Protein AF-A0A7C1F050-F1 (afdb_monomer)

Structure (mmCIF, N/CA/C/O backbone):
data_AF-A0A7C1F050-F1
#
_entry.id   AF-A0A7C1F050-F1
#
loop_
_atom_site.group_PDB
_atom_site.id
_atom_site.type_symbol
_atom_site.label_atom_id
_atom_site.label_alt_id
_atom_site.label_comp_id
_atom_site.label_asym_id
_atom_site.label_entity_id
_atom_site.label_seq_id
_atom_site.pdbx_PDB_ins_code
_atom_site.Cartn_x
_atom_site.Cartn_y
_atom_site.Cartn_z
_atom_site.occupancy
_atom_site.B_iso_or_equiv
_atom_site.auth_seq_id
_atom_site.auth_comp_id
_atom_site.auth_asym_id
_atom_site.auth_atom_id
_atom_site.pdbx_PDB_model_num
ATOM 1 N N . MET A 1 1 ? -32.553 21.208 35.602 1.00 58.91 1 MET A N 1
ATOM 2 C CA . MET A 1 1 ? -31.747 19.990 35.834 1.00 58.91 1 MET A CA 1
ATOM 3 C C . MET A 1 1 ? -31.041 19.634 34.533 1.00 58.91 1 MET A C 1
ATOM 5 O O . MET A 1 1 ? -31.745 19.395 33.560 1.00 58.91 1 MET A O 1
ATOM 9 N N . PRO A 1 2 ? -29.702 19.672 34.461 1.00 58.50 2 PRO A N 1
ATOM 10 C CA . PRO A 1 2 ? -28.977 19.231 33.275 1.00 58.50 2 PRO A CA 1
ATOM 11 C C . PRO A 1 2 ? -29.021 17.699 33.186 1.00 58.50 2 PRO A C 1
ATOM 13 O O . PRO A 1 2 ? -28.611 17.001 34.110 1.00 58.50 2 PRO A O 1
ATOM 16 N N . THR A 1 3 ? -29.563 17.180 32.087 1.00 63.25 3 THR A N 1
ATOM 17 C CA . THR A 1 3 ? -29.571 15.752 31.752 1.00 63.25 3 THR A CA 1
ATOM 18 C C . THR A 1 3 ? -28.146 15.292 31.466 1.00 63.25 3 THR A C 1
ATOM 20 O O . THR A 1 3 ? -27.503 15.799 30.547 1.00 63.25 3 THR A O 1
ATOM 23 N N . ALA A 1 4 ? -27.646 14.343 32.259 1.00 62.81 4 ALA A N 1
ATOM 24 C CA . ALA A 1 4 ? -26.341 13.733 32.046 1.00 62.81 4 ALA A CA 1
ATOM 25 C C . ALA A 1 4 ? -26.327 13.026 30.680 1.00 62.81 4 ALA A C 1
ATOM 27 O O . ALA A 1 4 ? -27.068 12.070 30.456 1.00 62.81 4 ALA A O 1
ATOM 28 N N . VAL A 1 5 ? -25.492 13.511 29.762 1.00 62.34 5 VAL A N 1
ATOM 29 C CA . VAL A 1 5 ? -25.225 12.841 28.487 1.00 62.34 5 VAL A CA 1
ATOM 30 C C . VAL A 1 5 ? -24.391 11.605 28.803 1.00 62.34 5 VAL A C 1
ATOM 32 O O . VAL A 1 5 ? -23.236 11.717 29.216 1.00 62.34 5 VAL A O 1
ATOM 35 N N . SER A 1 6 ? -24.984 10.421 28.667 1.00 56.00 6 SER A N 1
ATOM 36 C CA . SER A 1 6 ? -24.263 9.161 28.836 1.00 56.00 6 SER A CA 1
ATOM 37 C C . SER A 1 6 ? -23.118 9.087 27.814 1.00 56.00 6 SER A C 1
ATOM 39 O O . SER A 1 6 ? -23.359 9.329 26.628 1.00 56.00 6 SER A O 1
ATOM 41 N N . PRO A 1 7 ? -21.876 8.778 28.229 1.00 54.59 7 PRO A N 1
ATOM 42 C CA . PRO A 1 7 ? -20.753 8.689 27.306 1.00 54.59 7 PRO A CA 1
ATOM 43 C C . PRO A 1 7 ? -21.022 7.579 26.289 1.00 54.59 7 PRO A C 1
ATOM 45 O O . PRO A 1 7 ? -21.293 6.438 26.664 1.00 54.59 7 PRO A O 1
ATOM 48 N N . SER A 1 8 ? -20.955 7.912 24.998 1.00 52.78 8 SER A N 1
ATOM 49 C CA . SER A 1 8 ? -21.068 6.919 23.937 1.00 52.78 8 SER A CA 1
ATOM 50 C C . SER A 1 8 ? -19.919 5.921 24.076 1.00 52.78 8 SER A C 1
ATOM 52 O O . SER A 1 8 ? -18.735 6.255 23.974 1.00 52.78 8 SER A O 1
ATOM 54 N N . THR A 1 9 ? -20.262 4.670 24.362 1.00 52.19 9 THR A N 1
ATOM 55 C CA . THR A 1 9 ? -19.317 3.561 24.417 1.00 52.19 9 THR A CA 1
ATOM 56 C C . THR A 1 9 ? -18.814 3.291 23.002 1.00 52.19 9 THR A C 1
ATOM 58 O O . THR A 1 9 ? -19.411 2.544 22.230 1.00 52.19 9 THR A O 1
ATOM 61 N N . SER A 1 10 ? -17.700 3.939 22.647 1.00 56.09 10 SER A N 1
ATOM 62 C CA . SER A 1 10 ? -16.918 3.633 21.447 1.00 56.09 10 SER A CA 1
ATOM 63 C C . SER A 1 10 ? -16.545 2.151 21.483 1.00 56.09 10 SER A C 1
ATOM 65 O O . SER A 1 10 ? -15.637 1.727 22.205 1.00 56.09 10 SER A O 1
ATOM 67 N N . THR A 1 11 ? -17.329 1.338 20.778 1.00 64.94 11 THR A N 1
ATOM 68 C CA . THR A 1 11 ? -17.182 -0.113 20.793 1.00 64.94 11 THR A CA 1
ATOM 69 C C . THR A 1 11 ? -16.003 -0.444 19.895 1.00 64.94 11 THR A C 1
A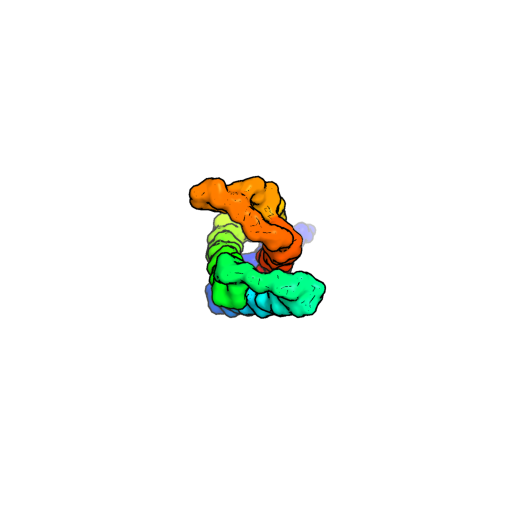TOM 71 O O . THR A 1 11 ? -16.041 -0.228 18.686 1.00 64.94 11 THR A O 1
ATOM 74 N N . ARG A 1 12 ? -14.909 -0.900 20.508 1.00 69.50 12 ARG A N 1
ATOM 75 C CA . ARG A 1 12 ? -13.676 -1.268 19.803 1.00 69.50 12 ARG A CA 1
ATOM 76 C C . ARG A 1 12 ? -13.992 -2.313 18.719 1.00 69.50 12 ARG A C 1
ATOM 78 O O . ARG A 1 12 ? -14.773 -3.224 19.003 1.00 69.50 12 ARG A O 1
ATOM 85 N N . PRO A 1 13 ? -13.371 -2.247 17.527 1.00 76.62 13 PRO A N 1
ATOM 86 C CA . PRO A 1 13 ? -13.618 -3.235 16.484 1.00 76.62 13 PRO A CA 1
ATOM 87 C C . PRO A 1 13 ? -13.277 -4.649 16.965 1.00 76.62 13 PRO A C 1
ATOM 89 O O . PRO A 1 13 ? -12.245 -4.877 17.611 1.00 76.62 13 PRO A O 1
ATOM 92 N N . ALA A 1 14 ? -14.152 -5.602 16.652 1.00 84.62 14 ALA A N 1
ATOM 93 C CA . ALA A 1 14 ? -13.928 -7.009 16.950 1.00 84.62 14 ALA A CA 1
ATOM 94 C C . ALA A 1 14 ? -12.784 -7.569 16.086 1.00 84.62 14 ALA A C 1
ATOM 96 O O . ALA A 1 14 ? -12.592 -7.166 14.937 1.00 84.62 14 ALA A O 1
ATOM 97 N N . LEU A 1 15 ? -12.012 -8.509 16.638 1.00 85.00 15 LEU A N 1
ATOM 98 C CA . LEU A 1 15 ? -10.801 -9.032 15.992 1.00 85.00 15 LEU A CA 1
ATOM 99 C C . LEU A 1 15 ? -11.097 -9.716 14.646 1.00 85.00 15 LEU A C 1
ATOM 101 O O . LEU A 1 15 ? -10.322 -9.580 13.704 1.00 85.00 15 LEU A O 1
ATOM 105 N N . ASN A 1 16 ? -12.249 -10.379 14.524 1.00 87.38 16 ASN A N 1
ATOM 106 C CA . ASN A 1 16 ? -12.718 -10.970 13.270 1.00 87.38 16 ASN A CA 1
ATOM 107 C C . ASN A 1 16 ? -12.984 -9.915 12.181 1.00 87.38 16 ASN A C 1
ATOM 109 O O . ASN A 1 16 ? -12.579 -10.118 11.042 1.00 87.38 16 ASN A O 1
ATOM 113 N N . LYS A 1 17 ? -13.599 -8.774 12.522 1.00 87.38 17 LYS A N 1
ATOM 114 C CA . LYS A 1 17 ? -13.822 -7.667 11.578 1.00 87.38 17 LYS A CA 1
ATOM 115 C C . LYS A 1 17 ? -12.506 -7.099 11.065 1.00 87.38 17 LYS A C 1
ATOM 117 O O . LYS A 1 17 ? -12.361 -6.862 9.872 1.00 87.38 17 LYS A O 1
ATOM 122 N N . ILE A 1 18 ? -11.531 -6.937 11.957 1.00 87.69 18 ILE A N 1
ATOM 123 C CA . ILE A 1 18 ? -10.190 -6.467 11.598 1.00 87.69 18 ILE A CA 1
ATOM 124 C C . ILE A 1 18 ? -9.505 -7.450 10.653 1.00 87.69 18 ILE A C 1
ATOM 126 O O . ILE A 1 18 ? -8.992 -7.034 9.617 1.00 87.69 18 ILE A O 1
ATOM 130 N N . ALA A 1 19 ? -9.521 -8.743 10.984 1.00 90.81 19 ALA A N 1
ATOM 131 C CA . ALA A 1 19 ? -8.908 -9.774 10.157 1.00 90.81 19 ALA A CA 1
ATOM 132 C C . ALA A 1 19 ? -9.547 -9.825 8.761 1.00 90.81 19 ALA A C 1
ATOM 134 O O . ALA A 1 19 ? -8.841 -9.734 7.760 1.00 90.81 19 ALA A O 1
ATOM 135 N N . ILE A 1 20 ? -10.880 -9.889 8.687 1.00 92.38 20 ILE A N 1
ATOM 136 C CA . ILE A 1 20 ? -11.615 -9.949 7.417 1.00 92.38 20 ILE A CA 1
ATOM 137 C C . ILE A 1 20 ? -11.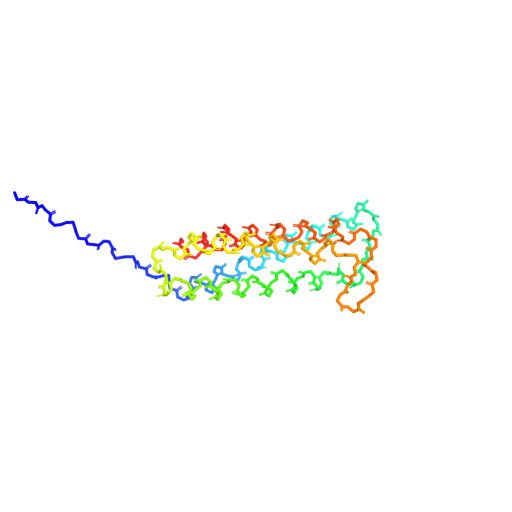404 -8.666 6.605 1.00 92.38 20 ILE A C 1
ATOM 139 O O . ILE A 1 20 ? -11.049 -8.743 5.432 1.00 92.38 20 ILE A O 1
ATOM 143 N N . GLY A 1 21 ? -11.549 -7.489 7.222 1.00 91.88 21 GLY A N 1
ATOM 144 C CA . GLY A 1 21 ? -11.351 -6.206 6.544 1.00 91.88 21 GLY A CA 1
ATOM 145 C C . GLY A 1 21 ? -9.929 -6.034 6.007 1.00 91.88 21 GLY A C 1
ATOM 146 O O . GLY A 1 21 ? -9.747 -5.568 4.884 1.00 91.88 21 GLY A O 1
ATOM 147 N N . THR A 1 22 ? -8.925 -6.490 6.763 1.00 93.62 22 THR A N 1
ATOM 148 C CA . THR A 1 22 ? -7.519 -6.481 6.331 1.00 93.62 22 THR A CA 1
ATOM 149 C C . THR A 1 22 ? -7.296 -7.408 5.138 1.00 93.62 22 THR A C 1
ATOM 151 O O . THR A 1 22 ? -6.666 -7.003 4.165 1.00 93.62 22 THR A O 1
ATOM 154 N N . LEU A 1 23 ? -7.833 -8.631 5.176 1.00 95.19 23 LEU A N 1
ATOM 155 C CA . LEU A 1 23 ? -7.700 -9.589 4.074 1.00 95.19 23 LEU A CA 1
ATOM 156 C C . LEU A 1 23 ? -8.399 -9.104 2.800 1.00 95.19 23 LEU A C 1
ATOM 158 O O . LEU A 1 23 ? -7.841 -9.241 1.714 1.00 95.19 23 LEU A O 1
ATOM 162 N N . ILE A 1 24 ? -9.580 -8.491 2.927 1.00 94.62 24 ILE A N 1
ATOM 163 C CA . ILE A 1 24 ? -10.292 -7.882 1.796 1.00 94.62 24 ILE A CA 1
ATOM 164 C C . ILE A 1 24 ? -9.459 -6.743 1.200 1.00 94.62 24 ILE A C 1
ATOM 166 O O . ILE A 1 24 ? -9.238 -6.724 -0.009 1.00 94.62 24 ILE A O 1
ATOM 170 N N . ALA A 1 25 ? -8.954 -5.821 2.025 1.00 95.00 25 ALA A N 1
ATOM 171 C CA . ALA A 1 25 ? -8.125 -4.714 1.551 1.00 95.00 25 ALA A CA 1
ATOM 172 C C . ALA A 1 25 ? -6.828 -5.206 0.882 1.00 95.00 25 ALA A C 1
ATOM 174 O O . ALA A 1 25 ? -6.448 -4.695 -0.171 1.00 95.00 25 ALA A O 1
ATOM 175 N N . ALA A 1 26 ? -6.174 -6.223 1.451 1.00 95.56 26 ALA A N 1
ATOM 176 C CA . ALA A 1 26 ? -4.954 -6.815 0.905 1.00 95.56 26 ALA A CA 1
ATOM 177 C C . ALA A 1 26 ? -5.207 -7.531 -0.427 1.00 95.56 26 ALA A C 1
ATOM 179 O O . ALA A 1 26 ? -4.448 -7.350 -1.381 1.00 95.56 26 ALA A O 1
ATOM 180 N N . GLY A 1 27 ? -6.306 -8.284 -0.521 1.00 96.12 27 GLY A N 1
ATOM 181 C CA . GLY A 1 27 ? -6.746 -8.912 -1.764 1.00 96.12 27 GLY A CA 1
ATOM 182 C C . GLY A 1 27 ? -7.068 -7.882 -2.847 1.00 96.12 27 GLY A C 1
ATOM 183 O O . GLY A 1 27 ? -6.586 -8.009 -3.969 1.00 96.12 27 GLY A O 1
ATOM 184 N N . LEU A 1 28 ? -7.809 -6.822 -2.508 1.00 96.62 28 LEU A N 1
ATOM 185 C CA . LEU A 1 28 ? -8.120 -5.732 -3.438 1.00 96.62 28 LEU A CA 1
ATOM 186 C C . LEU A 1 28 ? -6.856 -5.027 -3.936 1.00 96.62 28 LEU A C 1
ATOM 188 O O . LEU A 1 28 ? -6.731 -4.796 -5.135 1.00 96.62 28 LEU A O 1
ATOM 192 N N . ALA A 1 29 ? -5.901 -4.732 -3.051 1.00 97.00 29 ALA A N 1
ATOM 193 C CA . ALA A 1 29 ? -4.636 -4.118 -3.443 1.00 97.00 29 ALA A CA 1
ATOM 194 C C . ALA A 1 29 ? -3.853 -5.006 -4.414 1.00 97.00 29 ALA A C 1
ATOM 196 O O . ALA A 1 29 ? -3.403 -4.529 -5.454 1.00 97.00 29 ALA A O 1
ATOM 197 N N . ALA A 1 30 ? -3.744 -6.304 -4.119 1.00 96.81 30 ALA A N 1
ATOM 198 C CA . ALA A 1 30 ? -3.084 -7.254 -5.004 1.00 96.81 30 ALA A CA 1
ATOM 199 C C . ALA A 1 30 ? -3.783 -7.356 -6.368 1.00 96.81 30 ALA A C 1
ATOM 201 O O . ALA A 1 30 ? -3.110 -7.299 -7.395 1.00 96.81 30 ALA A O 1
ATOM 202 N N . VAL A 1 31 ? -5.114 -7.466 -6.402 1.00 97.50 31 VAL A N 1
ATOM 203 C CA . VAL A 1 31 ? -5.878 -7.565 -7.657 1.00 97.50 31 VAL A CA 1
ATOM 204 C C . VAL A 1 31 ? -5.727 -6.298 -8.493 1.00 97.50 31 VAL A C 1
ATOM 206 O O . VAL A 1 31 ? -5.393 -6.394 -9.671 1.00 97.50 31 VAL A O 1
ATOM 209 N N . LEU A 1 32 ? -5.924 -5.116 -7.902 1.00 97.88 32 LEU A N 1
ATOM 210 C CA . LEU A 1 32 ? -5.835 -3.853 -8.636 1.00 97.88 32 LEU A CA 1
ATOM 211 C C . LEU A 1 32 ? -4.418 -3.581 -9.144 1.00 97.88 32 LEU A C 1
ATOM 213 O O . LEU A 1 32 ? -4.258 -3.165 -10.289 1.00 97.88 32 LEU A O 1
ATOM 217 N N . ASN A 1 33 ? -3.387 -3.870 -8.348 1.00 97.81 33 ASN A N 1
ATOM 218 C CA . ASN A 1 33 ? -2.007 -3.686 -8.791 1.00 97.81 33 ASN A CA 1
ATOM 219 C C . ASN A 1 33 ? -1.605 -4.689 -9.878 1.00 97.81 33 ASN A C 1
ATOM 221 O O . ASN A 1 33 ? -0.916 -4.309 -10.822 1.00 97.81 33 ASN A O 1
ATOM 225 N N . ASN A 1 34 ? -2.068 -5.943 -9.811 1.00 96.88 34 ASN A N 1
ATOM 226 C CA . ASN A 1 34 ? -1.853 -6.901 -10.899 1.00 96.88 34 ASN A CA 1
ATOM 227 C C . ASN A 1 34 ? -2.600 -6.490 -12.172 1.00 96.88 34 ASN A C 1
ATOM 229 O O . ASN A 1 34 ? -2.039 -6.591 -13.259 1.00 96.88 34 ASN A O 1
ATOM 233 N N . ALA A 1 35 ? -3.835 -5.994 -12.049 1.00 96.94 35 ALA A N 1
ATOM 234 C CA . ALA A 1 35 ? -4.591 -5.475 -13.185 1.00 96.94 35 ALA A CA 1
ATOM 235 C C . ALA A 1 35 ? -3.866 -4.286 -13.830 1.00 96.94 35 ALA A C 1
ATOM 237 O O . ALA A 1 35 ? -3.718 -4.245 -15.050 1.00 96.94 35 ALA A O 1
ATOM 238 N N . TYR A 1 36 ? -3.346 -3.361 -13.019 1.00 96.25 36 TYR A N 1
ATOM 239 C CA . TYR A 1 36 ? -2.527 -2.257 -13.509 1.00 96.25 36 TYR A CA 1
ATOM 240 C C . TYR A 1 36 ? -1.254 -2.751 -14.209 1.00 96.25 36 TYR A C 1
ATOM 242 O O . TYR A 1 36 ? -0.971 -2.319 -15.322 1.00 96.25 36 TYR A O 1
ATOM 250 N N . GLY A 1 37 ? -0.521 -3.694 -13.608 1.00 95.06 37 GLY A N 1
ATOM 251 C CA . GLY A 1 37 ? 0.675 -4.279 -14.218 1.00 95.06 37 GLY A CA 1
ATOM 252 C C . GLY A 1 37 ? 0.385 -4.964 -15.557 1.00 95.06 37 GLY A C 1
ATOM 253 O O . GLY A 1 37 ? 1.099 -4.740 -16.530 1.00 95.06 37 GLY A O 1
ATOM 254 N N . ALA A 1 38 ? -0.707 -5.729 -15.642 1.00 94.25 38 ALA A N 1
ATOM 255 C CA . ALA A 1 38 ? -1.137 -6.376 -16.879 1.00 94.25 38 ALA A CA 1
ATOM 256 C C . ALA A 1 38 ? -1.494 -5.355 -17.972 1.00 94.25 38 ALA A C 1
ATOM 258 O O . ALA A 1 38 ? -1.060 -5.503 -19.114 1.00 94.25 38 ALA A O 1
ATOM 259 N N . LEU A 1 39 ? -2.233 -4.295 -17.621 1.00 94.81 39 LEU A N 1
ATOM 260 C CA . LEU A 1 39 ? -2.540 -3.197 -18.542 1.00 94.81 39 LEU A CA 1
ATOM 261 C C . LEU A 1 39 ? -1.262 -2.493 -19.007 1.00 94.81 39 LEU A C 1
ATOM 263 O O . LEU A 1 39 ? -1.086 -2.258 -20.199 1.00 94.81 39 LEU A O 1
ATOM 267 N N . PHE A 1 40 ? -0.345 -2.196 -18.088 1.00 93.75 40 PHE A N 1
ATOM 268 C CA . PHE A 1 40 ? 0.917 -1.539 -18.403 1.00 93.75 40 PHE A CA 1
ATOM 269 C C . PHE A 1 40 ? 1.757 -2.353 -19.396 1.00 93.75 40 PHE A C 1
ATOM 271 O O . PHE A 1 40 ? 2.226 -1.813 -20.401 1.00 93.75 40 PHE A O 1
ATOM 278 N N . THR A 1 41 ? 1.915 -3.657 -19.158 1.00 92.12 41 THR A N 1
ATOM 279 C CA . THR A 1 41 ? 2.626 -4.548 -20.083 1.00 92.12 41 THR A CA 1
ATOM 280 C C . THR A 1 41 ? 1.907 -4.647 -21.428 1.00 92.12 41 THR A C 1
ATOM 282 O O . THR A 1 41 ? 2.572 -4.604 -22.461 1.00 92.12 41 THR A O 1
ATOM 285 N N . ALA A 1 42 ? 0.571 -4.697 -21.445 1.00 92.62 42 ALA A N 1
ATOM 286 C CA . ALA A 1 42 ? -0.202 -4.734 -22.686 1.00 92.62 42 ALA A CA 1
ATOM 287 C C . ALA A 1 42 ? -0.018 -3.471 -23.549 1.00 92.62 42 ALA A C 1
ATOM 289 O O . ALA A 1 42 ? 0.057 -3.578 -24.769 1.00 92.62 42 ALA A O 1
ATOM 290 N N . PHE A 1 43 ? 0.090 -2.286 -22.935 1.00 92.00 43 PHE A N 1
ATOM 291 C CA . PHE A 1 43 ? 0.266 -1.025 -23.668 1.00 92.00 43 PHE A CA 1
ATOM 292 C C . PHE A 1 43 ? 1.714 -0.721 -24.054 1.00 92.00 43 PHE A C 1
ATOM 294 O O . PHE A 1 43 ? 1.948 -0.076 -25.072 1.00 92.00 43 PHE A O 1
ATOM 301 N N . THR A 1 44 ? 2.688 -1.137 -23.243 1.00 89.19 44 THR A N 1
ATOM 302 C CA . THR A 1 44 ? 4.093 -0.743 -23.439 1.00 89.19 44 THR A CA 1
ATOM 303 C C . THR A 1 44 ? 4.968 -1.845 -24.027 1.00 89.19 44 THR A C 1
ATOM 305 O O . THR A 1 44 ? 6.084 -1.563 -24.453 1.00 89.19 44 THR A O 1
ATOM 308 N N . GLY A 1 45 ? 4.507 -3.099 -24.016 1.00 85.69 45 GLY A N 1
ATOM 309 C CA . GLY A 1 45 ? 5.312 -4.267 -24.383 1.00 85.69 45 GLY A CA 1
ATOM 310 C C . GLY A 1 45 ? 6.427 -4.598 -23.383 1.00 85.69 45 GLY A C 1
ATOM 311 O O . GLY A 1 45 ? 7.171 -5.552 -23.597 1.00 85.69 45 GLY A O 1
ATOM 312 N N . ASN A 1 46 ? 6.554 -3.845 -22.284 1.00 82.12 46 ASN A N 1
ATOM 313 C CA . ASN A 1 46 ? 7.589 -4.066 -21.281 1.00 82.12 46 ASN A CA 1
ATOM 314 C C . ASN A 1 46 ? 7.090 -5.032 -20.199 1.00 82.12 46 ASN A C 1
ATOM 316 O O . ASN A 1 46 ? 6.144 -4.741 -19.460 1.00 82.12 46 ASN A O 1
ATOM 320 N N . SER A 1 47 ? 7.756 -6.181 -20.085 1.00 77.44 47 SER A N 1
ATOM 321 C CA . SER A 1 47 ? 7.609 -7.115 -18.967 1.00 77.44 47 SER A CA 1
ATOM 322 C C . SER A 1 47 ? 8.929 -7.206 -18.204 1.00 77.44 47 SER A C 1
ATOM 324 O O . SER A 1 47 ? 9.956 -7.546 -18.791 1.00 77.44 47 SER A O 1
ATOM 326 N N . HIS A 1 48 ? 8.916 -6.932 -16.899 1.00 75.88 48 HIS A N 1
ATOM 327 C CA . HIS A 1 48 ? 10.117 -6.979 -16.064 1.00 75.88 48 HIS A CA 1
ATOM 328 C C . HIS A 1 48 ? 10.046 -8.148 -15.087 1.00 75.88 48 HIS A C 1
ATOM 330 O O . HIS A 1 48 ? 9.089 -8.256 -14.326 1.00 75.88 48 HIS A O 1
ATOM 336 N N . ALA A 1 49 ? 11.087 -8.985 -15.047 1.00 75.12 49 ALA A N 1
ATOM 337 C CA . ALA A 1 49 ? 11.144 -10.136 -14.141 1.00 75.12 49 ALA A CA 1
ATOM 338 C C . ALA A 1 49 ? 11.039 -9.736 -12.654 1.00 75.12 49 ALA A C 1
ATOM 340 O O . ALA A 1 49 ? 10.434 -10.456 -11.863 1.00 75.12 49 ALA A O 1
ATOM 341 N N . LEU A 1 50 ? 11.572 -8.564 -12.284 1.00 76.94 50 LEU A N 1
ATOM 342 C CA . LEU A 1 50 ? 11.476 -8.017 -10.924 1.00 76.94 50 LEU A CA 1
ATOM 343 C C . LEU A 1 50 ? 10.049 -7.581 -10.548 1.00 76.94 50 LEU A C 1
ATOM 345 O O . LEU A 1 50 ? 9.665 -7.667 -9.382 1.00 76.94 50 LEU A O 1
ATOM 349 N N . VAL A 1 51 ? 9.246 -7.143 -11.521 1.00 82.19 51 VAL A N 1
ATOM 350 C CA . VAL A 1 51 ? 7.876 -6.639 -11.318 1.00 82.19 51 VAL A CA 1
ATOM 351 C C . VAL A 1 51 ? 6.888 -7.545 -12.058 1.00 82.19 51 VAL A C 1
ATOM 353 O O . VAL A 1 51 ? 6.138 -7.119 -12.932 1.00 82.19 51 VAL A O 1
ATOM 356 N N . GLY A 1 52 ? 6.946 -8.837 -11.733 1.00 88.12 52 GLY A N 1
ATOM 357 C CA . GLY A 1 52 ? 6.018 -9.849 -12.226 1.00 88.12 52 GLY A CA 1
ATOM 358 C C . GLY A 1 52 ? 4.777 -9.999 -11.332 1.00 88.12 52 GLY A C 1
ATOM 359 O O . GLY A 1 52 ? 4.740 -9.476 -10.219 1.00 88.12 52 GLY A O 1
ATOM 360 N N . PRO A 1 53 ? 3.766 -10.779 -11.755 1.00 91.81 53 PRO A N 1
ATOM 361 C CA . PRO A 1 53 ? 2.504 -10.910 -11.019 1.00 91.81 53 PRO A CA 1
ATOM 362 C C . PRO A 1 53 ? 2.669 -11.380 -9.566 1.00 91.81 53 PRO A C 1
ATOM 364 O O . PRO A 1 53 ? 2.015 -10.887 -8.645 1.00 91.81 53 PRO A O 1
ATOM 367 N N . VAL A 1 54 ? 3.596 -12.314 -9.331 1.00 93.38 54 VAL A N 1
ATOM 368 C CA . VAL A 1 54 ? 3.889 -12.822 -7.984 1.00 93.38 54 VAL A CA 1
ATOM 369 C C . VAL A 1 54 ? 4.515 -11.732 -7.114 1.00 93.38 54 VAL A C 1
ATOM 371 O O . VAL A 1 54 ? 4.075 -11.543 -5.980 1.00 93.38 54 VAL A O 1
ATOM 374 N N . SER A 1 55 ? 5.492 -10.976 -7.629 1.00 92.81 55 SER A N 1
ATOM 375 C CA . SER A 1 55 ? 6.129 -9.913 -6.844 1.00 92.81 55 SER A CA 1
ATOM 376 C C . SER A 1 55 ? 5.164 -8.762 -6.574 1.00 92.81 55 SER A C 1
ATOM 378 O O . SER A 1 55 ? 5.090 -8.312 -5.435 1.00 92.81 55 SER A O 1
ATOM 380 N N . ILE A 1 56 ? 4.343 -8.366 -7.554 1.00 94.38 56 ILE A N 1
ATOM 381 C CA . ILE A 1 56 ? 3.278 -7.367 -7.376 1.00 94.38 56 ILE A CA 1
ATOM 382 C C . ILE A 1 56 ? 2.296 -7.812 -6.287 1.00 94.38 56 ILE A C 1
ATOM 384 O O . ILE A 1 56 ? 1.939 -7.024 -5.409 1.00 94.38 56 ILE A O 1
ATOM 388 N N . THR A 1 57 ? 1.883 -9.082 -6.307 1.00 96.00 57 THR A N 1
ATOM 389 C CA . THR A 1 57 ? 0.972 -9.648 -5.304 1.00 96.00 57 THR A CA 1
ATOM 390 C C . THR A 1 57 ? 1.571 -9.554 -3.906 1.00 96.00 57 THR A C 1
ATOM 392 O O . THR A 1 57 ? 0.941 -8.995 -3.012 1.00 96.00 57 THR A O 1
ATOM 395 N N . LEU A 1 58 ? 2.801 -10.039 -3.714 1.00 95.12 58 LEU A N 1
ATOM 396 C CA . LEU A 1 58 ? 3.467 -10.010 -2.409 1.00 95.12 58 LEU A CA 1
ATOM 397 C C . LEU A 1 58 ? 3.718 -8.575 -1.926 1.00 95.12 58 LEU A C 1
ATOM 399 O O . LEU A 1 58 ? 3.418 -8.257 -0.774 1.00 95.12 58 LEU A O 1
ATOM 403 N N . ALA A 1 59 ? 4.189 -7.698 -2.817 1.00 93.69 59 ALA A N 1
ATOM 404 C CA . ALA A 1 59 ? 4.465 -6.293 -2.527 1.00 93.69 59 ALA A CA 1
ATOM 405 C C . ALA A 1 59 ? 3.199 -5.468 -2.243 1.00 93.69 59 ALA A C 1
ATOM 407 O O . ALA A 1 59 ? 3.284 -4.428 -1.600 1.00 93.69 59 ALA A O 1
ATOM 408 N N . SER A 1 60 ? 2.021 -5.929 -2.671 1.00 95.56 60 SER A N 1
ATOM 409 C CA . SER A 1 60 ? 0.738 -5.286 -2.355 1.00 95.56 60 SER A CA 1
ATOM 410 C C . SER A 1 60 ? 0.095 -5.873 -1.099 1.00 95.56 60 SER A C 1
ATOM 412 O O . SER A 1 60 ?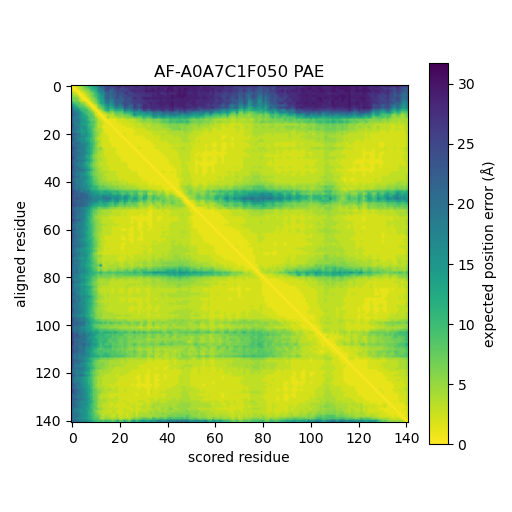 -0.483 -5.150 -0.290 1.00 95.56 60 SER A O 1
ATOM 414 N N . PHE A 1 61 ? 0.198 -7.191 -0.922 1.00 95.25 61 PHE A N 1
ATOM 415 C CA . PHE A 1 61 ? -0.491 -7.919 0.137 1.00 95.25 61 PHE A CA 1
ATOM 416 C C . PHE A 1 61 ? 0.200 -7.753 1.492 1.00 95.25 61 PHE A C 1
ATOM 418 O O . PHE A 1 61 ? -0.454 -7.415 2.478 1.00 95.25 61 PHE A O 1
ATOM 425 N N . ILE A 1 62 ? 1.524 -7.951 1.554 1.00 95.94 62 ILE A N 1
ATOM 426 C CA . ILE A 1 62 ? 2.272 -7.934 2.821 1.00 95.94 62 ILE A CA 1
ATOM 427 C C . ILE A 1 62 ? 2.175 -6.562 3.507 1.00 95.94 62 ILE A C 1
ATOM 429 O O . ILE A 1 62 ? 1.773 -6.527 4.674 1.00 95.94 62 ILE A O 1
ATOM 433 N N . PRO A 1 63 ? 2.453 -5.424 2.833 1.00 94.81 63 PRO A N 1
ATOM 434 C CA . PRO A 1 63 ? 2.340 -4.118 3.480 1.00 94.81 63 PRO A CA 1
ATOM 435 C C . PRO A 1 63 ? 0.914 -3.809 3.936 1.00 94.81 63 PRO A C 1
ATOM 437 O O . PRO A 1 63 ? 0.734 -3.186 4.978 1.00 94.81 63 PRO A O 1
ATOM 440 N N . MET A 1 64 ? -0.103 -4.283 3.210 1.00 95.69 64 MET A N 1
ATOM 441 C CA . MET A 1 64 ? -1.500 -4.084 3.594 1.00 95.69 64 MET A CA 1
ATOM 442 C C . MET A 1 64 ? -1.881 -4.887 4.844 1.00 95.69 64 MET A C 1
ATOM 444 O O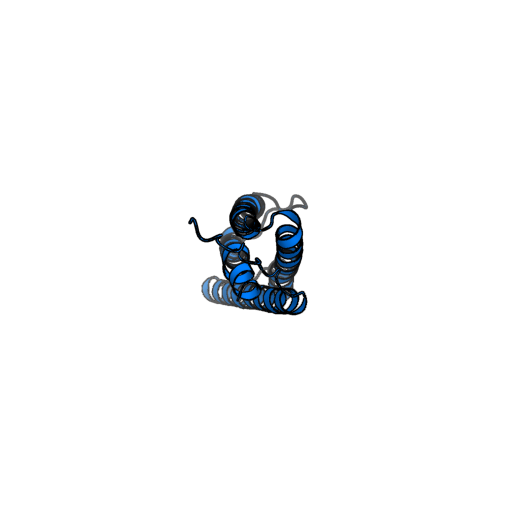 . MET A 1 64 ? -2.572 -4.374 5.723 1.00 95.69 64 MET A O 1
ATOM 448 N N . VAL A 1 65 ? -1.388 -6.122 4.975 1.00 95.44 65 VAL A N 1
ATOM 449 C CA . VAL A 1 65 ? -1.563 -6.910 6.204 1.00 95.44 65 VAL A CA 1
ATOM 450 C C . VAL A 1 65 ? -0.901 -6.214 7.391 1.00 95.44 65 VAL A C 1
ATOM 452 O O . VAL A 1 65 ? -1.522 -6.069 8.445 1.00 95.44 65 VAL A O 1
ATOM 455 N N . LEU A 1 66 ? 0.326 -5.714 7.210 1.00 95.62 66 LEU A N 1
ATOM 456 C CA . LEU A 1 66 ? 1.019 -4.931 8.236 1.00 95.62 66 LEU A CA 1
ATOM 457 C C . LEU A 1 66 ? 0.253 -3.649 8.587 1.00 95.62 66 LEU A C 1
ATOM 459 O O . LEU A 1 66 ? 0.150 -3.306 9.763 1.00 95.62 66 LEU A O 1
ATOM 463 N N . ALA A 1 67 ? -0.345 -2.981 7.599 1.00 94.81 67 ALA A N 1
ATOM 464 C CA . ALA A 1 67 ? -1.200 -1.820 7.818 1.00 94.81 67 ALA A CA 1
ATOM 465 C C . ALA A 1 67 ? -2.440 -2.180 8.657 1.00 94.81 67 ALA A C 1
ATOM 467 O O . ALA A 1 67 ? -2.787 -1.438 9.574 1.00 94.81 67 ALA A O 1
ATOM 468 N N . GLY A 1 68 ? -3.055 -3.344 8.434 1.00 93.25 68 GLY A N 1
ATOM 469 C CA . GLY A 1 68 ? -4.145 -3.857 9.271 1.00 93.25 68 GLY A CA 1
ATOM 470 C C . GLY A 1 68 ? -3.735 -4.101 10.725 1.00 93.25 68 GLY A C 1
ATOM 471 O O . GLY A 1 68 ? -4.445 -3.699 11.650 1.00 93.25 68 GLY A O 1
ATOM 472 N N . VAL A 1 69 ? -2.552 -4.685 10.948 1.00 93.19 69 VAL A N 1
ATOM 473 C CA . VAL A 1 69 ? -1.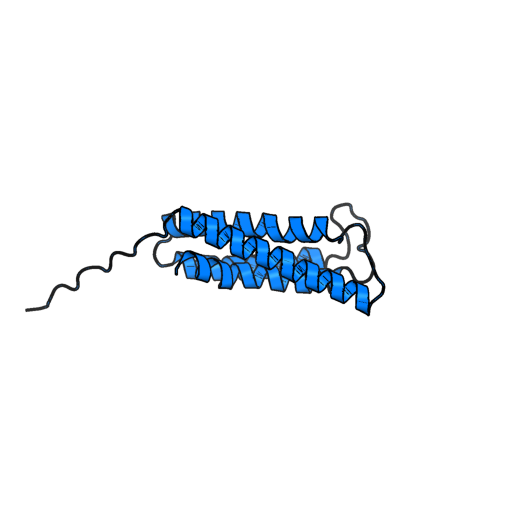980 -4.878 12.294 1.00 93.19 69 VAL A CA 1
ATOM 474 C C . VAL A 1 69 ? -1.661 -3.535 12.962 1.00 93.19 69 VAL A C 1
ATOM 476 O O . VAL A 1 69 ? -1.960 -3.335 14.145 1.00 93.19 69 VAL A O 1
ATOM 479 N N . ALA A 1 70 ? -1.097 -2.586 12.215 1.00 93.88 70 ALA A N 1
ATOM 480 C CA . ALA A 1 70 ? -0.827 -1.240 12.709 1.00 93.88 70 ALA A CA 1
ATOM 481 C C . ALA A 1 70 ? -2.130 -0.521 13.086 1.00 93.88 70 ALA A C 1
ATOM 483 O O . ALA A 1 70 ? -2.226 0.047 14.175 1.00 93.88 70 ALA A O 1
ATOM 484 N N . TYR A 1 71 ? -3.162 -0.613 12.242 1.00 92.25 71 TYR A N 1
ATOM 485 C CA . TYR A 1 71 ? -4.475 -0.038 12.513 1.00 92.25 71 TYR A CA 1
ATOM 486 C C . TYR A 1 71 ? -5.114 -0.638 13.762 1.00 92.25 71 TYR A C 1
ATOM 488 O O . TYR A 1 71 ? -5.571 0.091 14.642 1.00 92.25 71 TYR A O 1
ATOM 496 N N . PHE A 1 72 ? -5.081 -1.966 13.887 1.00 90.44 72 PHE A N 1
ATOM 497 C CA . PHE A 1 72 ? -5.540 -2.666 15.079 1.00 90.44 72 PHE A CA 1
ATOM 498 C C . PHE A 1 72 ? -4.884 -2.114 16.342 1.00 90.44 72 PHE A C 1
ATOM 500 O O . PHE A 1 72 ? -5.573 -1.708 17.279 1.00 90.44 72 PHE A O 1
ATOM 507 N N . THR A 1 73 ? -3.557 -2.041 16.334 1.00 90.88 73 THR A N 1
ATOM 508 C CA . THR A 1 73 ? -2.754 -1.515 17.439 1.00 90.88 73 THR A CA 1
ATOM 509 C C . THR A 1 73 ? -3.180 -0.082 17.774 1.00 90.88 73 THR A C 1
ATOM 511 O O . THR A 1 73 ? -3.532 0.217 18.915 1.00 90.88 73 THR A O 1
ATOM 514 N N . LEU A 1 74 ? -3.284 0.787 16.767 1.00 91.19 74 LEU A N 1
ATOM 515 C CA . LEU A 1 74 ? -3.746 2.170 16.912 1.00 91.19 74 LEU A CA 1
ATOM 516 C C . LEU A 1 74 ? -5.135 2.276 17.548 1.00 91.19 74 LEU A C 1
ATOM 518 O O . LEU A 1 74 ? -5.321 3.082 18.459 1.00 91.19 74 LEU A O 1
ATOM 522 N N . THR A 1 75 ? -6.098 1.442 17.148 1.00 88.94 75 THR A N 1
ATOM 523 C CA . THR A 1 75 ? -7.443 1.452 17.757 1.00 88.94 75 THR A CA 1
ATOM 524 C C . THR A 1 75 ? -7.443 1.061 19.239 1.00 88.94 75 THR A C 1
ATOM 526 O O . THR A 1 75 ? -8.367 1.430 19.966 1.00 88.94 75 THR A O 1
ATOM 529 N N . ARG A 1 76 ? -6.407 0.357 19.723 1.00 85.25 76 ARG A N 1
ATOM 530 C CA . ARG A 1 76 ? -6.258 -0.001 21.143 1.00 85.25 76 ARG A CA 1
ATOM 531 C C . ARG A 1 76 ? -5.630 1.107 21.982 1.00 85.25 76 ARG A C 1
ATOM 533 O O . ARG A 1 76 ? -6.056 1.278 23.121 1.00 85.25 76 ARG A O 1
ATOM 540 N N . PHE A 1 77 ? -4.686 1.867 21.428 1.00 88.69 77 PHE A N 1
ATOM 541 C CA . PHE A 1 77 ? -3.927 2.875 22.182 1.00 88.69 77 PHE A CA 1
ATOM 542 C C . PHE A 1 77 ? -4.404 4.318 21.965 1.00 88.69 77 PHE A C 1
ATOM 544 O O . PHE A 1 77 ? -4.391 5.109 22.902 1.00 88.69 77 PHE A O 1
ATOM 551 N N . ALA A 1 78 ? -4.855 4.674 20.759 1.00 86.81 78 ALA A N 1
ATOM 552 C CA . ALA A 1 78 ? -5.195 6.055 20.393 1.00 86.81 78 ALA A CA 1
ATOM 553 C C . ALA A 1 78 ? -6.705 6.371 20.437 1.00 86.81 78 ALA A C 1
ATOM 555 O O . ALA A 1 78 ? -7.116 7.506 20.171 1.00 86.81 78 ALA A O 1
ATOM 556 N N . GLY A 1 79 ? -7.543 5.380 20.761 1.00 82.19 79 GLY A N 1
ATOM 557 C CA . GLY A 1 79 ? -8.990 5.542 20.920 1.00 82.19 79 GLY A CA 1
ATOM 558 C C . GLY A 1 79 ? -9.652 6.202 19.705 1.00 82.19 79 GLY A C 1
ATOM 559 O O . GLY A 1 79 ? -9.486 5.753 18.574 1.00 82.19 79 GLY A O 1
ATOM 560 N N . GLN A 1 80 ? -10.384 7.296 19.933 1.00 80.31 80 GLN A N 1
ATOM 561 C CA . GLN A 1 80 ? -11.133 8.011 18.888 1.00 80.31 80 GLN A CA 1
ATOM 562 C C . GLN A 1 80 ? -10.242 8.645 17.805 1.00 80.31 80 GLN A C 1
ATOM 564 O O . GLN A 1 80 ? -10.708 8.886 16.694 1.00 80.31 80 GLN A O 1
ATOM 569 N N . ARG A 1 81 ? -8.957 8.898 18.094 1.00 88.25 81 ARG A N 1
ATOM 570 C CA . ARG A 1 81 ? -8.022 9.516 17.136 1.00 88.25 81 ARG A CA 1
ATOM 571 C C . ARG A 1 81 ? -7.331 8.502 16.225 1.00 88.25 81 ARG A C 1
ATOM 573 O O . ARG A 1 81 ? -6.671 8.912 15.274 1.00 88.25 81 ARG A O 1
ATOM 580 N N . ALA A 1 82 ? -7.497 7.203 16.483 1.00 89.19 82 ALA A N 1
ATOM 581 C CA . ALA A 1 82 ? -6.823 6.134 15.749 1.00 89.19 82 ALA A CA 1
ATOM 582 C C . ALA A 1 82 ? -7.015 6.243 14.231 1.00 89.19 82 ALA A C 1
ATOM 584 O O . ALA A 1 82 ? -6.053 6.094 13.485 1.00 89.19 82 ALA A O 1
ATOM 585 N N . ASN A 1 83 ? -8.233 6.566 13.783 1.00 91.44 83 ASN A N 1
ATOM 586 C CA . ASN A 1 83 ? -8.532 6.688 12.360 1.00 91.44 83 ASN A CA 1
ATOM 587 C C . ASN A 1 83 ? -7.746 7.813 11.684 1.00 91.44 83 ASN A C 1
ATOM 589 O O . ASN A 1 83 ? -7.083 7.592 10.679 1.00 91.44 83 ASN A O 1
ATOM 593 N N . LEU A 1 84 ? -7.793 9.011 12.267 1.00 92.81 84 LEU A N 1
ATOM 594 C CA . LEU A 1 84 ? -7.121 10.182 11.716 1.00 92.81 84 LEU A CA 1
ATOM 595 C C . LEU A 1 84 ? -5.601 9.985 11.692 1.00 92.81 84 LEU A C 1
ATOM 597 O O . LEU A 1 84 ? -4.967 10.265 10.680 1.00 92.81 84 LEU A O 1
ATOM 601 N N . ILE A 1 85 ? -5.028 9.459 12.780 1.00 94.12 85 ILE A N 1
ATOM 602 C CA . ILE A 1 85 ? -3.587 9.182 12.864 1.00 94.12 85 ILE A CA 1
ATOM 603 C C . ILE A 1 85 ? -3.182 8.154 11.808 1.00 94.12 85 ILE A C 1
ATOM 605 O O . ILE A 1 85 ? -2.169 8.334 11.137 1.00 94.12 85 ILE A O 1
ATOM 609 N N . PHE A 1 86 ? -3.980 7.100 11.635 1.00 95.38 86 PHE A N 1
ATOM 610 C CA . PHE A 1 86 ? -3.691 6.069 10.653 1.00 95.38 86 PHE A CA 1
ATO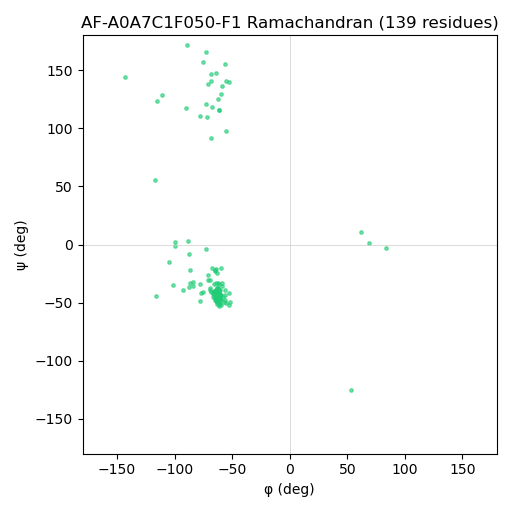M 611 C C . PHE A 1 86 ? -3.752 6.595 9.221 1.00 95.38 86 PHE A C 1
ATOM 613 O O . PHE A 1 86 ? -2.802 6.388 8.483 1.00 95.38 86 PHE A O 1
ATOM 620 N N . VAL A 1 87 ? -4.805 7.332 8.849 1.00 95.50 87 VAL A N 1
ATOM 621 C CA . VAL A 1 87 ? -4.938 7.930 7.509 1.00 95.50 87 VAL A CA 1
ATOM 622 C C . VAL A 1 87 ? -3.725 8.805 7.189 1.00 95.50 87 VAL A C 1
ATOM 624 O O . VAL A 1 87 ? -3.094 8.626 6.150 1.00 95.50 87 VAL A O 1
ATOM 627 N N . ILE A 1 88 ? -3.358 9.719 8.096 1.00 96.62 88 ILE A N 1
A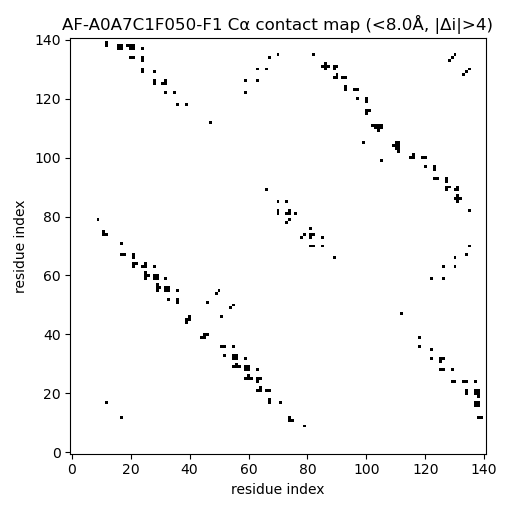TOM 628 C CA . ILE A 1 88 ? -2.196 10.600 7.908 1.00 96.62 88 ILE A CA 1
ATOM 629 C C . ILE A 1 88 ? -0.910 9.775 7.791 1.00 96.62 88 ILE A C 1
ATOM 631 O O . ILE A 1 88 ? -0.109 10.016 6.891 1.00 96.62 88 ILE A O 1
ATOM 635 N N . GLY A 1 89 ? -0.727 8.779 8.662 1.00 96.44 89 GLY A N 1
ATOM 636 C CA . GLY A 1 89 ? 0.429 7.885 8.630 1.00 96.44 89 GLY A CA 1
ATOM 637 C C . GLY A 1 89 ? 0.532 7.092 7.327 1.00 96.44 89 GLY A C 1
ATOM 638 O O . GLY A 1 89 ? 1.607 7.031 6.738 1.00 96.44 89 GLY A O 1
ATOM 639 N N . SER A 1 90 ? -0.576 6.537 6.831 1.00 96.62 90 SER A N 1
ATOM 640 C CA . SER A 1 90 ? -0.638 5.812 5.559 1.00 96.62 90 SER A CA 1
ATOM 641 C C . SER A 1 90 ? -0.302 6.716 4.378 1.00 96.62 90 SER A C 1
ATOM 643 O O . SER A 1 90 ? 0.485 6.321 3.520 1.00 96.62 90 SER A O 1
ATOM 645 N N . LEU A 1 91 ? -0.834 7.941 4.340 1.00 97.06 91 LEU A N 1
ATOM 646 C CA . LEU A 1 91 ? -0.508 8.909 3.290 1.00 97.06 91 LEU A CA 1
ATOM 647 C C . LEU A 1 91 ? 0.969 9.324 3.342 1.00 97.06 91 LEU A C 1
ATOM 649 O O . LEU A 1 91 ? 1.628 9.359 2.305 1.00 97.06 91 LEU A O 1
ATOM 653 N N . ALA A 1 92 ? 1.515 9.566 4.537 1.00 97.12 92 ALA A N 1
ATOM 654 C CA . ALA A 1 92 ? 2.926 9.901 4.718 1.00 97.12 92 ALA A CA 1
ATOM 655 C C . ALA A 1 92 ? 3.855 8.750 4.296 1.00 97.12 92 ALA A C 1
ATOM 657 O O . ALA A 1 92 ? 4.821 8.975 3.572 1.00 97.12 92 ALA A O 1
ATOM 658 N N . LEU A 1 93 ? 3.541 7.509 4.686 1.00 96.00 93 LEU A N 1
ATOM 659 C CA . LEU A 1 93 ? 4.276 6.312 4.261 1.00 96.00 93 LEU A CA 1
ATOM 660 C C . LEU A 1 93 ? 4.187 6.092 2.749 1.00 96.00 93 LEU A C 1
ATOM 662 O O . LEU A 1 93 ? 5.173 5.705 2.128 1.00 96.00 93 LEU A O 1
ATOM 666 N N . THR A 1 94 ? 3.035 6.385 2.145 1.00 96.44 94 THR A N 1
ATOM 667 C CA . THR A 1 94 ? 2.864 6.330 0.687 1.00 96.44 94 THR A CA 1
ATOM 668 C C . THR A 1 94 ? 3.768 7.349 0.001 1.00 96.44 94 THR A C 1
ATOM 670 O O . THR A 1 94 ? 4.524 6.981 -0.895 1.00 96.44 94 THR A O 1
ATOM 673 N N . ALA A 1 95 ? 3.769 8.602 0.462 1.00 96.44 95 ALA A N 1
ATOM 674 C CA . ALA A 1 95 ? 4.653 9.633 -0.072 1.00 96.44 95 ALA A CA 1
ATOM 675 C C . ALA A 1 95 ? 6.136 9.260 0.096 1.00 96.44 95 ALA A C 1
ATOM 677 O O . ALA A 1 95 ? 6.915 9.400 -0.843 1.00 96.44 95 ALA A O 1
ATOM 678 N N . LEU A 1 96 ? 6.520 8.716 1.257 1.00 95.69 96 LEU A N 1
ATOM 679 C CA . LEU A 1 96 ? 7.881 8.236 1.503 1.00 95.69 96 LEU A CA 1
ATOM 680 C C . LEU A 1 96 ? 8.261 7.087 0.559 1.00 95.69 96 LEU A C 1
ATOM 682 O O . LEU A 1 96 ? 9.390 7.032 0.074 1.00 95.69 96 LEU A O 1
ATOM 686 N N . SER A 1 97 ? 7.317 6.195 0.252 1.00 94.50 97 SER A N 1
ATOM 687 C CA . SER A 1 97 ? 7.558 5.057 -0.640 1.00 94.50 97 SER A CA 1
ATOM 688 C C . SER A 1 97 ? 7.883 5.469 -2.080 1.00 94.50 97 SER A C 1
ATOM 690 O O . SER A 1 97 ? 8.598 4.743 -2.772 1.00 94.50 97 SER A O 1
ATOM 692 N N . PHE A 1 98 ? 7.476 6.670 -2.512 1.00 94.75 98 PHE A N 1
ATOM 693 C CA . PHE A 1 98 ? 7.875 7.208 -3.814 1.00 94.75 98 PHE A CA 1
ATOM 694 C C . PHE A 1 98 ? 9.383 7.432 -3.922 1.00 94.75 98 PHE A C 1
ATOM 696 O O . PHE A 1 98 ? 9.912 7.372 -5.026 1.00 94.75 98 PHE A O 1
ATOM 703 N N . GLY A 1 99 ? 10.092 7.620 -2.803 1.00 92.25 99 GLY A N 1
ATOM 704 C CA . GLY A 1 99 ? 11.551 7.732 -2.807 1.00 92.25 99 GLY A CA 1
ATOM 705 C C . GLY A 1 99 ? 12.241 6.501 -3.400 1.00 92.25 99 GLY A C 1
ATOM 706 O O . GLY A 1 99 ? 13.223 6.650 -4.117 1.00 92.25 99 GLY A O 1
ATOM 707 N N . GLY A 1 100 ? 11.697 5.300 -3.168 1.00 88.19 100 GLY A N 1
ATOM 708 C CA . GLY A 1 100 ? 12.201 4.066 -3.783 1.00 88.19 100 GLY A CA 1
ATOM 709 C C . GLY A 1 100 ? 11.760 3.891 -5.239 1.00 88.19 100 GLY A C 1
ATOM 710 O O . GLY A 1 100 ? 12.512 3.373 -6.052 1.00 88.19 100 GLY A O 1
ATOM 711 N N . ALA A 1 101 ? 10.559 4.348 -5.598 1.00 89.81 101 ALA A N 1
ATOM 712 C CA . ALA A 1 101 ? 10.079 4.288 -6.982 1.00 89.81 101 ALA A CA 1
ATOM 713 C C . ALA A 1 101 ? 10.818 5.270 -7.911 1.00 89.81 101 ALA A C 1
ATOM 715 O O . ALA A 1 101 ? 10.964 5.014 -9.105 1.00 89.81 101 ALA A O 1
ATOM 716 N N . LEU A 1 102 ? 11.268 6.397 -7.356 1.00 93.31 102 LEU A N 1
ATOM 717 C CA . LEU A 1 102 ? 11.963 7.478 -8.053 1.00 93.31 102 LEU A CA 1
ATOM 718 C C . LEU A 1 102 ? 13.486 7.428 -7.874 1.00 93.31 102 LEU A C 1
ATOM 720 O O . LEU A 1 102 ? 14.179 8.323 -8.360 1.00 93.31 102 LEU A O 1
ATOM 724 N N . SER A 1 103 ? 14.025 6.426 -7.172 1.00 90.94 103 SER A N 1
ATOM 725 C CA . SER A 1 103 ? 15.469 6.312 -6.999 1.00 90.94 103 SER A CA 1
ATOM 726 C C . SER A 1 103 ? 16.140 5.970 -8.330 1.00 90.94 103 SER A C 1
ATOM 728 O O . SER A 1 103 ? 15.663 5.151 -9.112 1.00 90.94 103 SER A O 1
ATOM 730 N N . GLY A 1 104 ? 17.299 6.582 -8.583 1.00 90.50 104 GLY A N 1
ATOM 731 C CA . GLY A 1 104 ? 18.120 6.262 -9.757 1.00 90.50 104 GLY A CA 1
ATOM 732 C C . GLY A 1 104 ? 18.840 4.912 -9.660 1.00 90.50 104 GLY A C 1
ATOM 733 O O . GLY A 1 104 ? 19.521 4.521 -10.603 1.00 90.50 104 GLY A O 1
ATOM 734 N N . GLN A 1 105 ? 18.726 4.222 -8.523 1.00 92.44 105 GLN A N 1
ATOM 735 C CA . GLN A 1 105 ? 19.368 2.942 -8.238 1.00 92.44 105 GLN A CA 1
ATOM 736 C C . GLN A 1 105 ? 18.428 2.055 -7.421 1.00 92.44 105 GLN A C 1
ATOM 738 O O . GLN A 1 105 ? 17.688 2.543 -6.561 1.00 92.44 105 GLN A O 1
ATOM 743 N N . LEU A 1 106 ? 18.475 0.755 -7.689 1.00 88.50 106 LEU A N 1
ATOM 744 C CA . LEU A 1 106 ? 17.870 -0.284 -6.867 1.00 88.50 106 LEU A CA 1
ATOM 745 C C . LEU A 1 106 ? 18.678 -0.475 -5.566 1.00 88.50 106 LEU A C 1
ATOM 747 O O . LEU A 1 106 ? 19.811 0.001 -5.467 1.00 88.50 106 LEU A O 1
ATOM 751 N N . PRO A 1 107 ? 18.134 -1.175 -4.552 1.00 86.81 107 PRO A N 1
ATOM 752 C CA . PRO A 1 107 ? 18.829 -1.381 -3.276 1.00 86.81 107 PRO A CA 1
ATOM 753 C C . PRO A 1 107 ? 20.178 -2.112 -3.379 1.00 86.81 107 PRO A C 1
ATOM 755 O O . PRO A 1 107 ? 20.994 -2.012 -2.469 1.00 86.81 107 PRO A O 1
ATOM 758 N N . ASP A 1 108 ? 20.411 -2.844 -4.468 1.00 89.75 108 ASP A N 1
ATOM 759 C CA . ASP A 1 108 ? 21.673 -3.527 -4.774 1.00 89.75 108 ASP A CA 1
ATOM 760 C C . ASP A 1 108 ? 22.677 -2.645 -5.547 1.00 89.75 108 ASP A C 1
ATOM 762 O O . ASP A 1 108 ? 23.758 -3.107 -5.908 1.00 89.75 108 ASP A O 1
ATOM 766 N N . GLY A 1 109 ? 22.333 -1.378 -5.803 1.00 90.81 109 GLY A N 1
ATOM 767 C CA . GLY A 1 109 ? 23.144 -0.420 -6.554 1.00 90.81 109 GLY A CA 1
ATOM 768 C C . GLY A 1 109 ? 22.995 -0.511 -8.076 1.00 90.81 109 GLY A C 1
ATOM 769 O O . GLY A 1 109 ? 23.580 0.306 -8.789 1.00 90.81 109 GLY A O 1
ATOM 770 N N . SER A 1 110 ? 22.215 -1.464 -8.599 1.00 91.62 110 SER A N 1
ATOM 771 C CA . SER A 1 110 ? 21.967 -1.580 -10.039 1.00 91.62 110 SER A CA 1
ATOM 772 C C . SER A 1 110 ? 20.991 -0.507 -10.542 1.00 91.62 110 SER A C 1
ATOM 774 O O . SER A 1 110 ? 20.209 0.063 -9.780 1.00 91.62 110 SER A O 1
ATOM 776 N N . ALA A 1 111 ? 21.038 -0.191 -11.839 1.00 90.75 111 ALA A N 1
ATOM 777 C CA . ALA A 1 111 ? 20.099 0.759 -12.432 1.00 90.75 111 ALA A CA 1
ATOM 778 C C . ALA A 1 111 ? 18.686 0.145 -12.507 1.00 90.75 111 ALA A C 1
ATOM 780 O O . ALA A 1 111 ? 18.551 -1.022 -12.891 1.00 90.75 111 ALA A O 1
ATOM 781 N N . PRO A 1 112 ? 17.622 0.907 -12.191 1.00 90.00 112 PRO A N 1
ATOM 782 C CA . PRO A 1 112 ? 16.264 0.417 -12.339 1.00 90.00 112 PRO A CA 1
ATOM 783 C C . PRO A 1 112 ? 15.955 0.137 -13.820 1.00 90.00 112 PRO A C 1
ATOM 785 O O . PRO A 1 112 ? 16.448 0.847 -14.703 1.00 90.00 112 PRO A O 1
ATOM 788 N N . PRO A 1 113 ? 15.115 -0.870 -14.122 1.00 87.62 113 PRO A N 1
ATOM 789 C CA . PRO A 1 113 ? 14.672 -1.125 -15.484 1.00 87.62 113 PRO A CA 1
ATOM 790 C C . PRO A 1 11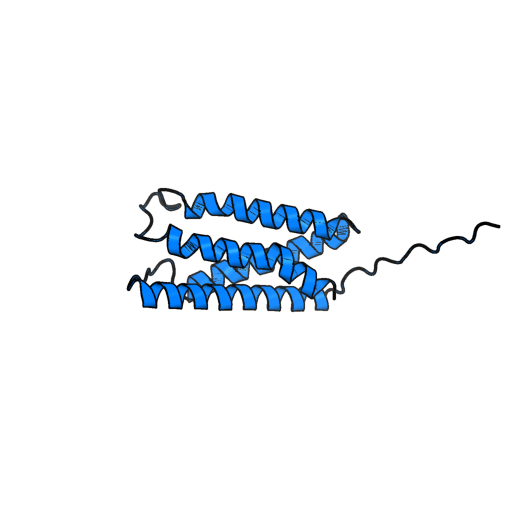3 ? 13.996 0.099 -16.116 1.00 87.62 113 PRO A C 1
ATOM 792 O O . PRO A 1 113 ? 13.411 0.939 -15.426 1.00 87.62 113 PRO A O 1
ATOM 795 N N . ALA A 1 114 ? 14.016 0.169 -17.448 1.00 87.69 114 ALA A N 1
ATOM 796 C CA . ALA A 1 114 ? 13.257 1.182 -18.174 1.00 87.69 114 ALA A CA 1
ATOM 797 C C . ALA A 1 114 ? 11.782 1.159 -17.741 1.00 87.69 114 ALA A C 1
ATOM 799 O O . ALA A 1 114 ? 11.211 0.095 -17.532 1.00 87.69 114 ALA A O 1
ATOM 800 N N . PHE A 1 115 ? 11.179 2.339 -17.594 1.00 89.69 115 PHE A N 1
ATOM 801 C CA . PHE A 1 115 ? 9.793 2.518 -17.148 1.00 89.69 115 PHE A CA 1
ATOM 802 C C . PHE A 1 115 ? 9.443 2.003 -15.740 1.00 89.69 115 PHE A C 1
ATOM 804 O O . PHE A 1 115 ? 8.268 2.018 -15.371 1.00 89.69 115 PHE A O 1
ATOM 811 N N . PHE A 1 116 ? 10.428 1.631 -14.916 1.00 90.62 116 PHE A N 1
ATOM 812 C CA . PHE A 1 116 ? 10.186 1.153 -13.553 1.00 90.62 116 PHE A CA 1
ATOM 813 C C . PHE A 1 116 ? 9.306 2.106 -12.735 1.00 90.62 116 PHE A C 1
ATOM 815 O O . PHE A 1 116 ? 8.296 1.679 -12.183 1.00 90.62 116 PHE A O 1
ATOM 822 N N . ALA A 1 117 ? 9.633 3.402 -12.713 1.00 92.94 117 ALA A N 1
ATOM 823 C CA . ALA A 1 117 ? 8.859 4.404 -11.978 1.00 92.94 117 ALA A CA 1
ATOM 824 C C . ALA A 1 117 ? 7.417 4.536 -12.497 1.00 92.94 117 ALA A C 1
ATOM 826 O O . ALA A 1 117 ? 6.486 4.682 -11.708 1.00 92.94 117 ALA A O 1
ATOM 827 N N . ALA A 1 118 ? 7.218 4.451 -13.817 1.00 93.06 118 ALA A N 1
ATOM 828 C CA . ALA A 1 118 ? 5.890 4.527 -14.423 1.00 93.06 118 ALA A CA 1
ATOM 829 C C . ALA A 1 118 ? 5.018 3.328 -14.026 1.00 93.06 118 ALA A C 1
ATOM 831 O O . ALA A 1 118 ? 3.818 3.492 -13.832 1.00 93.06 118 ALA A O 1
ATOM 832 N N . LEU A 1 119 ? 5.627 2.151 -13.855 1.00 92.19 119 LEU A N 1
ATOM 833 C CA . LEU A 1 119 ? 4.948 0.943 -13.399 1.00 92.19 119 LEU A CA 1
ATOM 834 C C . LEU A 1 119 ? 4.690 0.952 -11.883 1.00 92.19 119 LEU A C 1
ATOM 836 O O . LEU A 1 119 ? 3.621 0.547 -11.435 1.00 92.19 119 LEU A O 1
ATOM 840 N N . THR A 1 120 ? 5.650 1.398 -11.072 1.00 93.25 120 THR A N 1
ATOM 841 C CA . THR A 1 120 ? 5.564 1.258 -9.610 1.00 93.25 120 THR A CA 1
ATOM 842 C C . THR A 1 120 ? 4.831 2.409 -8.929 1.00 93.25 120 THR A C 1
ATOM 844 O O . THR A 1 120 ? 4.070 2.155 -7.996 1.00 93.25 120 THR A O 1
ATOM 847 N N . LEU A 1 121 ? 4.966 3.661 -9.388 1.00 95.81 121 LEU A N 1
ATOM 848 C CA . LEU A 1 121 ? 4.304 4.811 -8.747 1.00 95.81 121 LEU A CA 1
ATOM 849 C C . LEU A 1 121 ? 2.781 4.642 -8.636 1.00 95.81 121 LEU A C 1
ATOM 851 O O . LEU A 1 121 ? 2.252 4.822 -7.534 1.00 95.81 121 LEU A O 1
ATOM 855 N N . PRO A 1 122 ? 2.048 4.248 -9.697 1.00 96.19 122 PRO A N 1
ATOM 856 C CA . PRO A 1 122 ? 0.610 4.029 -9.580 1.00 96.19 122 PRO A CA 1
ATOM 857 C C . PRO A 1 122 ? 0.268 2.884 -8.626 1.00 96.19 122 PRO A C 1
ATOM 859 O O . PRO A 1 122 ? -0.718 2.985 -7.899 1.00 96.19 122 PRO A O 1
ATOM 862 N N . MET A 1 123 ? 1.109 1.846 -8.541 1.00 96.62 123 MET A N 1
ATOM 863 C CA . MET A 1 123 ? 0.909 0.758 -7.578 1.00 96.62 123 MET A CA 1
ATOM 864 C C . MET A 1 123 ? 1.017 1.236 -6.126 1.00 96.62 123 MET A C 1
ATOM 866 O O . MET A 1 123 ? 0.223 0.818 -5.278 1.00 96.62 123 MET A O 1
ATOM 870 N N . HIS A 1 124 ? 1.953 2.147 -5.837 1.00 96.25 124 HIS A N 1
ATOM 871 C CA . HIS A 1 124 ? 2.061 2.788 -4.524 1.00 96.25 124 HIS A CA 1
ATOM 872 C C . HIS A 1 124 ? 0.830 3.644 -4.209 1.00 96.25 124 HIS A C 1
ATOM 874 O O . HIS A 1 124 ? 0.335 3.601 -3.086 1.00 96.25 124 HIS A O 1
ATOM 880 N N . ILE A 1 125 ? 0.292 4.375 -5.191 1.00 97.00 125 ILE A N 1
ATOM 881 C CA . ILE A 1 125 ? -0.929 5.178 -5.017 1.00 97.00 125 ILE A CA 1
ATOM 882 C C . ILE A 1 125 ? -2.138 4.282 -4.727 1.00 97.00 125 ILE A C 1
ATOM 884 O O . ILE A 1 125 ? -2.896 4.565 -3.800 1.00 97.00 125 ILE A O 1
ATOM 888 N N . ILE A 1 126 ? -2.310 3.191 -5.477 1.00 96.88 126 ILE A N 1
ATOM 889 C CA . ILE A 1 126 ? -3.403 2.231 -5.275 1.00 96.88 126 ILE A CA 1
ATOM 890 C C . ILE A 1 126 ? -3.307 1.609 -3.877 1.00 96.88 126 ILE A C 1
ATOM 892 O O . ILE A 1 126 ? -4.267 1.670 -3.108 1.00 96.88 126 ILE A O 1
ATOM 896 N N . ALA A 1 127 ? -2.146 1.050 -3.518 1.00 96.00 127 ALA A N 1
ATOM 897 C CA . ALA A 1 127 ? -1.952 0.416 -2.215 1.00 96.00 127 ALA A CA 1
ATOM 898 C C . ALA A 1 127 ? -2.086 1.427 -1.065 1.00 96.00 127 ALA A C 1
ATOM 900 O O . ALA A 1 127 ? -2.778 1.164 -0.083 1.00 96.00 127 ALA A O 1
ATOM 901 N N . GLY A 1 128 ? -1.482 2.606 -1.203 1.00 95.50 128 GLY A N 1
ATOM 902 C CA . GLY A 1 128 ? -1.536 3.682 -0.220 1.00 95.50 128 GLY A CA 1
ATOM 903 C C . GLY A 1 128 ? -2.940 4.236 -0.003 1.00 95.50 128 GLY A C 1
ATOM 904 O O . GLY A 1 128 ? -3.373 4.411 1.135 1.00 95.50 128 GLY A O 1
ATOM 905 N N . GLY A 1 129 ? -3.690 4.447 -1.086 1.00 95.81 129 GLY A N 1
ATOM 906 C CA . GLY A 1 129 ? -5.079 4.894 -1.035 1.00 95.81 129 GLY A CA 1
ATOM 907 C C . GLY A 1 129 ? -6.003 3.854 -0.400 1.00 95.81 129 GLY A C 1
ATOM 908 O O . GLY A 1 129 ? -6.823 4.195 0.453 1.00 95.81 129 GLY A O 1
ATOM 909 N N . LEU A 1 130 ? -5.842 2.574 -0.747 1.00 96.19 130 LEU A N 1
ATOM 910 C CA . LEU A 1 130 ? -6.596 1.494 -0.106 1.00 96.19 130 LEU A CA 1
ATOM 911 C C . LEU A 1 130 ? -6.265 1.373 1.384 1.00 96.19 130 LEU A C 1
ATOM 913 O O . LEU A 1 130 ? -7.179 1.209 2.192 1.00 96.19 130 LEU A O 1
ATOM 917 N N . ALA A 1 131 ? -4.991 1.504 1.760 1.00 95.06 131 ALA A N 1
ATOM 918 C CA . ALA A 1 131 ? -4.589 1.511 3.160 1.00 95.06 131 ALA A CA 1
ATOM 919 C C . ALA A 1 131 ? -5.223 2.696 3.897 1.00 95.06 131 ALA A C 1
ATOM 921 O O . ALA A 1 131 ? -5.844 2.501 4.933 1.00 95.06 131 ALA A O 1
ATOM 922 N N . ALA A 1 132 ? -5.141 3.907 3.343 1.00 94.75 132 ALA A N 1
ATOM 923 C CA . ALA A 1 132 ? -5.666 5.105 3.987 1.00 94.75 132 ALA A CA 1
ATOM 924 C C . ALA A 1 132 ? -7.197 5.090 4.124 1.00 94.75 132 ALA A C 1
ATOM 926 O O . ALA A 1 132 ? -7.715 5.498 5.158 1.00 94.75 132 ALA A O 1
ATOM 927 N N . PHE A 1 133 ? -7.934 4.626 3.111 1.00 94.19 133 PHE A N 1
ATOM 928 C CA . PHE A 1 133 ? -9.388 4.826 3.056 1.00 94.19 133 PHE A CA 1
ATOM 929 C C . PHE A 1 133 ? -10.201 3.535 3.125 1.00 94.19 133 PHE A C 1
ATOM 931 O O . PHE A 1 133 ? -11.184 3.471 3.864 1.00 94.19 133 PHE A O 1
ATOM 938 N N . ALA A 1 134 ? -9.809 2.495 2.387 1.00 91.25 134 ALA A N 1
ATOM 939 C CA . ALA A 1 134 ? -10.588 1.261 2.316 1.00 91.25 134 ALA A CA 1
ATOM 940 C C . ALA A 1 134 ? -10.435 0.418 3.589 1.00 91.25 134 ALA A C 1
ATOM 942 O O . ALA A 1 134 ? -11.420 -0.105 4.108 1.00 91.25 134 ALA A O 1
ATOM 943 N N . LEU A 1 135 ? -9.221 0.326 4.137 1.00 91.44 135 LEU A N 1
ATOM 944 C CA . LEU A 1 135 ? -8.961 -0.487 5.323 1.00 91.44 135 LEU A CA 1
ATOM 945 C C . LEU A 1 135 ? -9.726 0.019 6.563 1.00 91.44 135 LEU A C 1
ATOM 947 O O . LEU A 1 135 ? -10.444 -0.781 7.168 1.00 91.44 135 LEU A O 1
ATOM 951 N N . PRO A 1 136 ? -9.708 1.320 6.917 1.00 88.25 136 PRO A N 1
ATOM 952 C CA . PRO A 1 136 ? -10.559 1.825 7.990 1.00 88.25 136 PRO A CA 1
ATOM 953 C C . PRO A 1 136 ? -12.048 1.627 7.724 1.00 88.25 136 PRO A C 1
ATOM 955 O O . PRO A 1 136 ? -12.794 1.270 8.635 1.00 88.25 136 PRO A O 1
ATOM 958 N N . TYR A 1 137 ? -12.477 1.810 6.473 1.00 89.38 137 TYR A N 1
ATOM 959 C CA . TYR A 1 137 ? -13.868 1.639 6.074 1.00 89.38 137 TYR A CA 1
ATOM 960 C C . TYR A 1 137 ? -14.371 0.209 6.327 1.00 89.38 137 TYR A C 1
ATOM 962 O O . TYR A 1 137 ? -15.433 0.037 6.924 1.00 89.38 137 TYR A O 1
ATOM 970 N N . PHE A 1 138 ? -13.606 -0.814 5.933 1.00 88.31 138 PHE A N 1
ATOM 971 C CA . PHE A 1 138 ? -13.997 -2.215 6.129 1.00 88.31 138 PHE A CA 1
ATOM 972 C C . PHE A 1 138 ? -13.942 -2.671 7.589 1.00 88.31 138 PHE A C 1
ATOM 974 O O . PHE A 1 138 ? -14.651 -3.600 7.961 1.00 88.31 138 PHE A O 1
ATOM 981 N N . ILE A 1 139 ? -13.101 -2.047 8.415 1.00 85.31 139 ILE A N 1
ATOM 982 C CA . ILE A 1 139 ? -12.920 -2.445 9.817 1.00 85.31 139 ILE A CA 1
ATOM 983 C C . ILE A 1 139 ? -13.938 -1.768 10.743 1.00 85.31 139 ILE A C 1
ATOM 985 O O . ILE A 1 139 ? -14.331 -2.349 11.757 1.00 85.31 139 ILE A O 1
ATOM 989 N N . GLN A 1 140 ? -14.347 -0.536 10.427 1.00 81.06 140 GLN A N 1
ATOM 990 C CA . GLN A 1 140 ? -15.261 0.241 11.267 1.00 81.06 140 GLN A CA 1
ATOM 991 C C . GLN A 1 140 ? -16.747 -0.017 10.991 1.00 81.06 140 GLN A C 1
ATOM 993 O O . GLN A 1 140 ? -17.565 0.261 11.868 1.00 81.06 140 GLN A O 1
ATOM 998 N N . ARG A 1 141 ? -17.108 -0.517 9.804 1.00 67.81 141 ARG A N 1
ATOM 999 C CA . ARG A 1 141 ? -18.492 -0.900 9.481 1.00 67.81 141 ARG A CA 1
ATOM 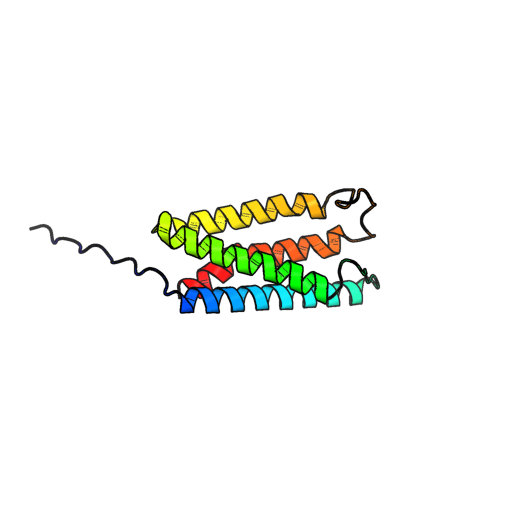1000 C C . ARG A 1 141 ? -18.818 -2.310 9.985 1.00 67.81 141 ARG A C 1
ATOM 1002 O O . ARG A 1 141 ? -19.970 -2.548 10.401 1.00 67.81 141 ARG A O 1
#

Solvent-accessible surface area (backbone atoms only — not comparable to full-atom values): 7709 Å² total; per-residue (Å²): 133,87,78,82,78,75,79,80,77,80,75,72,71,53,70,66,42,42,53,51,19,21,51,51,43,14,50,49,30,17,52,52,40,38,51,49,51,53,51,50,26,71,76,67,75,60,80,49,86,83,69,31,67,69,48,42,31,51,68,28,26,53,59,33,44,51,47,37,53,51,48,55,52,32,50,74,75,47,51,91,50,22,63,62,54,44,29,53,49,31,47,51,52,34,60,56,52,46,55,67,40,68,39,81,41,42,100,86,67,46,72,61,62,87,64,45,42,76,62,43,46,58,40,44,50,52,39,25,49,38,52,36,51,48,30,55,52,48,33,74,108

Foldseek 3Di:
DDDDDDDPPLDQFDPVLLVVLLQVLLVQLLVVLLVLLVVCCVVPVDDDPCPDSVNSSCVLNVVSNVLSVQLSVLCVPVPPCSLVVSLVVLVVVLVVVLCQLPDCAHPVRHGDDPCSSVSVNVSSVSSSVSSNPSSCVSRVD

Radius of gyration: 18.53 Å; Cα contacts (8 Å, |Δi|>4): 128; chains: 1; bounding box: 55×33×60 Å

Nearest PDB structures (foldseek):
  8ipr-assembly2_D  TM=3.580E-01  e=2.430E+00  Mycolicibacterium smegmatis
  8esv-assembly1_B  TM=4.381E-01  e=8.843E+00  Homo sapiens
  2yfb-assembly1_A  TM=3.824E-01  e=8.843E+00  Pseudomonas putida KT2440

Mean predicted aligned error: 6.28 Å

pLDDT: mean 88.87, std 10.49, range [52.19, 97.88]

Secondary structure (DSSP, 8-state):
-----------PPPHHHHHHHHHHHHHHHHHHHHHHHHHHHHHH----GGG-HHHHHHHHHHHHHHHHHHHHHHHHHSGGGHHHHHHHHHHHHHHHHHHHHS-SS-TTSPPPPTTHHHHHHHHHHHHHHIIIIIHHHHHH-

Sequence (141 aa):
MPTAVSPSTSTRPALNKIAIGTLIAAGLAAVLNNAYGALFTAFTGNSHALVGPVSITLASFIPMVLAGVAYFTLTRFAGQRANLIFVIGSLALTALSFGGALSGQLPDGSAPPAFFAALTLPMHIIAGGLAAFALPYFIQR